Protein AF-A0A7V3F5Q7-F1 (afdb_monomer_lite)

Radius of gyration: 22.99 Å; chains: 1; bounding box: 64×30×76 Å

pLDDT: mean 80.62, std 17.32, range [43.03, 97.31]

Secondary structure (DSSP, 8-state):
--HHHHHHHHHHTTS--HHHHHHHTTS--EEEEEETTEEEEEEGGG--TTPEEEEETTPBP-SEEEEEEEEEEEEE-HHHH---SPEEE--S---TT--GGG-TTEE-TT-EEEEEEEEEEEEE-GGGSHHHHHHHHHHTS---PPPHHHHHHHTT--

Sequence (158 aa):
MILISATLGFWQEYGAPDAVVQLLSIVQVIATTVRDGNLQDILVEAIAPGDMVLLRAGDVIPGDGLMLEGRDLFVDETASTGETLPVEKSMGAVAVEAPLAKRTNALLLGTHVVSGMGKAVIVHVGRHTEFGQVSQRLRLRPPRRPNSTEACDASAMS

Foldseek 3Di:
DVVVVVVVVVVVVVDDDCVVVVVVCVPQQWWWWQDPNDTDIDGLVPDDAFIKTKAFAFHFDSAKWFFDWWDQWWKQCCVQPVDRDTQAADDDDDDPPDDPSRPSRIDFGGIGTRHTIGMIGHHGHALRTSNNVVVVVVVPDDPDDPDPVVVVVVVVPD

Structure (mmCIF, N/CA/C/O backbone):
data_AF-A0A7V3F5Q7-F1
#
_entry.id   AF-A0A7V3F5Q7-F1
#
loop_
_atom_site.group_PDB
_atom_site.id
_atom_site.type_symbol
_atom_site.label_atom_id
_atom_site.label_alt_id
_atom_site.label_comp_id
_atom_site.label_asym_id
_atom_site.label_entity_id
_atom_site.label_seq_id
_atom_site.pdbx_PDB_ins_code
_atom_site.Cartn_x
_atom_site.Cartn_y
_atom_site.Cartn_z
_atom_site.occupancy
_atom_site.B_iso_or_equiv
_atom_site.auth_seq_id
_atom_site.auth_comp_id
_atom_site.auth_asym_id
_atom_site.auth_atom_id
_atom_site.pdbx_PDB_model_num
ATOM 1 N N . MET A 1 1 ? 0.174 -11.344 58.578 1.00 57.72 1 MET A N 1
ATOM 2 C CA . MET A 1 1 ? 0.331 -9.974 58.035 1.00 57.72 1 MET A CA 1
ATOM 3 C C . MET A 1 1 ? 1.380 -9.884 56.910 1.00 57.72 1 MET A C 1
ATOM 5 O O . MET A 1 1 ? 1.994 -8.846 56.742 1.00 57.72 1 MET A O 1
ATOM 9 N N . ILE A 1 2 ? 1.572 -10.950 56.113 1.00 59.88 2 ILE A N 1
ATOM 10 C CA . ILE A 1 2 ? 2.487 -10.969 54.942 1.00 59.88 2 ILE A CA 1
ATOM 11 C C . ILE A 1 2 ? 1.749 -11.494 53.687 1.00 59.88 2 ILE A C 1
ATOM 13 O O . ILE A 1 2 ? 1.992 -11.042 52.576 1.00 59.88 2 ILE A O 1
ATOM 17 N N . LEU A 1 3 ? 0.751 -12.373 53.870 1.00 57.78 3 LEU A N 1
ATOM 18 C CA . LEU A 1 3 ? -0.146 -12.853 52.802 1.00 57.78 3 LEU A CA 1
ATOM 19 C C . LEU A 1 3 ? -1.020 -11.749 52.172 1.00 57.78 3 LEU A C 1
ATOM 21 O O . LEU A 1 3 ? -1.306 -11.795 50.979 1.00 57.78 3 LEU A O 1
ATOM 25 N N . ILE A 1 4 ? -1.420 -10.748 52.963 1.00 62.12 4 ILE A N 1
ATOM 26 C CA . ILE A 1 4 ? -2.251 -9.620 52.503 1.00 62.12 4 ILE A CA 1
ATOM 27 C C . ILE A 1 4 ? -1.429 -8.635 51.660 1.00 62.12 4 ILE A C 1
ATOM 29 O O . ILE A 1 4 ? -1.918 -8.111 50.668 1.00 62.12 4 ILE A O 1
ATOM 33 N N . SER A 1 5 ? -0.162 -8.413 52.009 1.00 62.59 5 SER A N 1
ATOM 34 C CA . SER A 1 5 ? 0.731 -7.515 51.271 1.00 62.59 5 SER A CA 1
ATOM 35 C C . SER A 1 5 ? 1.189 -8.115 49.936 1.00 62.59 5 SER A C 1
ATOM 37 O O . SER A 1 5 ? 1.286 -7.393 48.949 1.00 62.59 5 SER A O 1
ATOM 39 N N . ALA A 1 6 ? 1.402 -9.435 49.870 1.00 61.56 6 ALA A N 1
ATOM 40 C CA . ALA A 1 6 ? 1.789 -10.115 48.630 1.00 61.56 6 ALA A CA 1
ATOM 41 C C . ALA A 1 6 ? 0.654 -10.171 47.588 1.00 61.56 6 ALA A C 1
ATOM 43 O O . ALA A 1 6 ? 0.900 -10.057 46.391 1.00 61.56 6 ALA A O 1
ATOM 44 N N . THR A 1 7 ? -0.595 -10.315 48.039 1.00 61.66 7 THR A N 1
ATOM 45 C CA . THR A 1 7 ? -1.771 -10.353 47.153 1.00 61.66 7 THR A CA 1
ATOM 46 C C . THR A 1 7 ? -2.140 -8.971 46.613 1.00 61.66 7 THR A C 1
ATOM 48 O O . THR A 1 7 ? -2.555 -8.868 45.461 1.00 61.66 7 THR A O 1
ATOM 51 N N . LEU A 1 8 ? -1.916 -7.906 47.393 1.00 61.12 8 LEU A N 1
ATOM 52 C CA . LEU A 1 8 ? -2.113 -6.526 46.939 1.00 61.12 8 LEU A CA 1
ATOM 53 C C . LEU A 1 8 ? -1.074 -6.086 45.894 1.00 61.12 8 LEU A C 1
ATOM 55 O O . LEU A 1 8 ? -1.441 -5.422 44.929 1.00 61.12 8 LEU A O 1
ATOM 59 N N . GLY A 1 9 ? 0.198 -6.476 46.056 1.00 56.69 9 GLY A N 1
ATOM 60 C CA . GLY A 1 9 ? 1.264 -6.130 45.104 1.00 56.69 9 GLY A CA 1
ATOM 61 C C . GLY A 1 9 ? 1.035 -6.730 43.713 1.00 56.69 9 GLY A C 1
ATOM 62 O O . GLY A 1 9 ? 1.172 -6.041 42.708 1.00 56.69 9 GLY A O 1
ATOM 63 N N . PHE A 1 10 ? 0.563 -7.978 43.654 1.00 57.03 10 PHE A N 1
ATOM 64 C CA . PHE A 1 10 ? 0.290 -8.667 42.386 1.00 57.03 10 PHE A CA 1
ATOM 65 C C . PHE A 1 10 ? -0.916 -8.099 41.621 1.00 57.03 10 PHE A C 1
ATOM 67 O O . PHE A 1 10 ? -0.999 -8.234 40.402 1.00 57.03 10 PHE A O 1
ATOM 74 N N . TRP A 1 11 ? -1.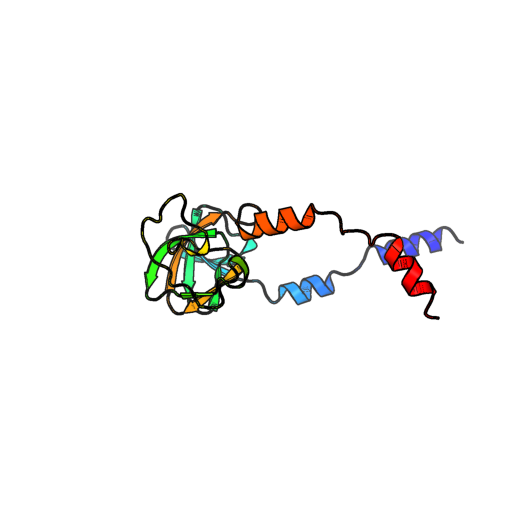851 -7.451 42.324 1.00 57.22 11 TRP A N 1
ATOM 75 C CA . TRP A 1 11 ? -2.998 -6.786 41.702 1.00 57.22 11 TRP A CA 1
ATOM 76 C C . TRP A 1 11 ? -2.673 -5.382 41.180 1.00 57.22 11 TRP A C 1
ATOM 78 O O . TRP A 1 11 ? -3.359 -4.916 40.273 1.00 57.22 11 TRP A O 1
ATOM 88 N N . GLN A 1 12 ? -1.627 -4.720 41.693 1.00 51.06 12 GLN A N 1
ATOM 89 C CA . GLN A 1 12 ? -1.134 -3.466 41.107 1.00 51.06 12 GLN A CA 1
ATOM 90 C C . GLN A 1 12 ? -0.394 -3.697 39.782 1.00 51.06 12 GLN A C 1
ATOM 92 O O . GLN A 1 12 ? -0.419 -2.838 38.906 1.00 51.06 12 GLN A O 1
ATOM 97 N N . GLU A 1 13 ? 0.223 -4.866 39.611 1.00 52.19 13 GLU A N 1
ATOM 98 C CA . GLU A 1 13 ? 1.109 -5.157 38.477 1.00 52.19 13 GLU A CA 1
ATOM 99 C C . GLU A 1 13 ? 0.381 -5.724 37.242 1.00 52.19 13 GLU A C 1
ATOM 101 O O . GLU A 1 13 ? 0.939 -5.756 36.150 1.00 52.19 13 GLU A O 1
ATOM 106 N N . TYR A 1 14 ? -0.900 -6.092 37.376 1.00 52.56 14 TYR A N 1
ATOM 107 C CA . TYR A 1 14 ? -1.761 -6.472 36.243 1.00 52.56 14 TYR A CA 1
ATOM 108 C C . TYR A 1 14 ? -2.493 -5.286 35.590 1.00 52.56 14 TYR A C 1
ATOM 110 O O . TYR A 1 14 ? -3.286 -5.481 34.668 1.00 52.56 14 TYR A O 1
ATOM 118 N N . GLY A 1 15 ? -2.245 -4.059 36.060 1.00 57.94 15 GLY A N 1
ATOM 119 C CA . GLY A 1 15 ? -3.014 -2.871 35.698 1.00 57.94 15 GLY A CA 1
ATOM 120 C C . GLY A 1 15 ? -2.191 -1.704 35.157 1.00 57.94 15 GLY A C 1
ATOM 121 O O . GLY A 1 15 ? -2.308 -0.616 35.704 1.00 57.94 15 GLY A O 1
ATOM 122 N N . ALA A 1 16 ? -1.390 -1.894 34.102 1.00 54.44 16 ALA A N 1
ATOM 123 C CA . ALA A 1 16 ? -1.017 -0.837 33.139 1.00 54.44 16 ALA A CA 1
ATOM 124 C C . ALA A 1 16 ? -0.181 -1.438 31.990 1.00 54.44 16 ALA A C 1
ATOM 126 O O . ALA A 1 16 ? 0.738 -2.203 32.276 1.00 54.44 16 ALA A O 1
ATOM 127 N N . PRO A 1 17 ? -0.428 -1.077 30.709 1.00 47.88 17 PRO A N 1
ATOM 128 C CA . PRO A 1 17 ? -0.385 0.330 30.308 1.00 47.88 17 PRO A CA 1
ATOM 129 C C . PRO A 1 17 ? -1.347 0.697 29.155 1.00 47.88 17 PRO A C 1
ATOM 131 O O . PRO A 1 17 ? -0.923 0.832 28.010 1.00 47.88 17 PRO A O 1
ATOM 134 N N . ASP A 1 18 ? -2.629 0.946 29.432 1.00 53.75 18 ASP A N 1
ATOM 135 C CA . ASP A 1 18 ? -3.587 1.304 28.361 1.00 53.75 18 ASP A CA 1
ATOM 136 C C . ASP A 1 18 ? -3.632 2.805 28.015 1.00 53.75 18 ASP A C 1
ATOM 138 O O . ASP A 1 18 ? -4.325 3.230 27.094 1.00 53.75 18 ASP A O 1
ATOM 142 N N . ALA A 1 19 ? -2.846 3.635 28.705 1.00 51.41 19 ALA A N 1
ATOM 143 C CA . ALA A 1 19 ? -2.725 5.054 28.363 1.00 51.41 19 ALA A CA 1
ATOM 144 C C . ALA A 1 19 ? -1.876 5.280 27.096 1.00 51.41 19 ALA A C 1
ATOM 146 O O . ALA A 1 19 ? -2.128 6.214 26.339 1.00 51.41 19 ALA A O 1
ATOM 147 N N . VAL A 1 20 ? -0.893 4.408 26.828 1.00 55.31 20 VAL A N 1
ATOM 148 C CA . VAL A 1 20 ? -0.047 4.498 25.623 1.00 55.31 20 VAL A CA 1
ATOM 149 C C . VAL A 1 20 ? -0.814 4.021 24.387 1.00 55.31 20 VAL A C 1
ATOM 151 O O . VAL A 1 20 ? -0.717 4.648 23.337 1.00 55.31 20 VAL A O 1
ATOM 154 N N . VAL A 1 21 ? -1.636 2.973 24.517 1.00 54.41 21 VAL A N 1
ATOM 155 C CA . VAL A 1 21 ? -2.512 2.484 23.436 1.00 54.41 21 VAL A CA 1
ATOM 156 C C . VAL A 1 21 ? -3.573 3.530 23.080 1.00 54.41 21 VAL A C 1
ATOM 158 O O . VAL A 1 21 ? -3.809 3.774 21.900 1.00 54.41 21 VAL A O 1
ATOM 161 N N . GLN A 1 22 ? -4.140 4.231 24.068 1.00 45.19 22 GLN A N 1
ATOM 162 C CA . GLN A 1 22 ? -5.103 5.307 23.814 1.00 45.19 22 GLN A CA 1
ATOM 163 C C . GLN A 1 22 ? -4.467 6.552 23.176 1.00 45.19 22 GLN A C 1
ATOM 165 O O . GLN A 1 22 ? -5.072 7.128 22.276 1.00 45.19 22 GLN A O 1
ATOM 170 N N . LEU A 1 23 ? -3.235 6.938 23.538 1.00 50.44 23 LEU A N 1
ATOM 171 C CA . LEU A 1 23 ? -2.533 8.013 22.818 1.00 50.44 23 LEU A CA 1
ATOM 172 C C . LEU A 1 23 ? -2.133 7.607 21.388 1.00 50.44 23 LEU A C 1
ATOM 174 O O . LEU A 1 23 ? -2.219 8.432 20.482 1.00 50.44 23 LEU A O 1
ATOM 178 N N . LEU A 1 24 ? -1.734 6.349 21.161 1.00 51.56 24 LEU A N 1
ATOM 179 C CA . LEU A 1 24 ? -1.430 5.833 19.818 1.00 51.56 24 LEU A CA 1
ATOM 180 C C . LEU A 1 24 ? -2.691 5.663 18.952 1.00 51.56 24 LEU A C 1
ATOM 182 O O . LEU A 1 24 ? -2.612 5.785 17.733 1.00 51.56 24 LEU A O 1
ATOM 186 N N . SER A 1 25 ? -3.861 5.458 19.565 1.00 43.03 25 SER A N 1
ATOM 187 C CA . SER A 1 25 ? -5.151 5.353 18.867 1.00 43.03 25 SER A CA 1
ATOM 188 C C . SER A 1 25 ? -5.668 6.673 18.272 1.00 43.03 25 SER A C 1
ATOM 190 O O . SER A 1 25 ? -6.670 6.674 17.565 1.00 43.03 25 SER A O 1
ATOM 192 N N . ILE A 1 26 ? -4.979 7.795 18.512 1.00 47.91 26 ILE A N 1
ATOM 193 C CA . ILE A 1 26 ? -5.342 9.116 17.971 1.00 47.91 26 ILE A CA 1
ATOM 194 C C . ILE A 1 26 ? -4.951 9.253 16.482 1.00 47.91 26 ILE A C 1
ATOM 196 O O . ILE A 1 26 ? -5.457 10.138 15.797 1.00 47.91 26 ILE A O 1
ATOM 200 N N . VAL A 1 27 ? -4.144 8.334 15.932 1.00 56.06 27 VAL A N 1
ATOM 201 C CA . VAL A 1 27 ? -3.892 8.221 14.481 1.00 56.06 27 VAL A CA 1
ATOM 202 C C . VAL A 1 27 ? -4.535 6.940 13.951 1.00 56.06 27 VAL A C 1
ATOM 204 O O . VAL A 1 27 ? -3.869 6.018 13.484 1.00 56.06 27 VAL A O 1
ATOM 207 N N . GLN A 1 28 ? -5.858 6.845 14.065 1.00 65.44 28 GLN A N 1
ATOM 208 C CA . GLN A 1 28 ? -6.606 5.822 13.339 1.00 65.44 28 GLN A CA 1
ATOM 209 C C . GLN A 1 28 ? -6.524 6.128 11.842 1.00 65.44 28 GLN A C 1
ATOM 211 O O . GLN A 1 28 ? -7.040 7.143 11.375 1.00 65.44 28 GLN A O 1
ATOM 216 N N . VAL A 1 29 ? -5.845 5.258 11.092 1.00 81.88 29 VAL A N 1
ATOM 217 C CA . VAL A 1 29 ? -5.799 5.361 9.632 1.00 81.88 29 VAL A CA 1
ATOM 218 C C . VAL A 1 29 ? -7.165 4.938 9.103 1.00 81.88 29 VAL A C 1
ATOM 220 O O . VAL A 1 29 ? -7.609 3.805 9.316 1.00 81.88 29 VAL A O 1
ATOM 223 N N . ILE A 1 30 ? -7.837 5.877 8.446 1.00 89.62 30 ILE A N 1
ATOM 224 C CA . ILE A 1 30 ? -9.107 5.653 7.762 1.00 89.62 30 ILE A CA 1
ATOM 225 C C . ILE A 1 30 ? -8.862 5.457 6.271 1.00 89.62 30 ILE A C 1
ATOM 227 O O . ILE A 1 30 ? -7.909 5.993 5.707 1.00 89.62 30 ILE A O 1
ATOM 231 N N . ALA A 1 31 ? -9.738 4.692 5.638 1.00 92.25 31 ALA A N 1
ATOM 232 C CA . ALA A 1 31 ? -9.769 4.504 4.202 1.00 92.25 31 ALA A CA 1
ATOM 233 C C . ALA A 1 31 ? -11.200 4.690 3.697 1.00 92.25 31 ALA A C 1
ATOM 235 O O . ALA A 1 31 ? -12.158 4.179 4.287 1.00 92.25 31 ALA A O 1
ATOM 236 N N . THR A 1 32 ? -11.337 5.405 2.584 1.00 94.50 32 THR A N 1
ATOM 237 C CA . THR A 1 32 ? -12.630 5.618 1.939 1.00 94.50 32 THR A CA 1
ATOM 238 C C . THR A 1 32 ? -12.964 4.413 1.065 1.00 94.50 32 THR A C 1
ATOM 240 O O . THR A 1 32 ? -12.247 4.086 0.118 1.00 94.50 32 THR A O 1
ATOM 243 N N . THR A 1 33 ? -14.077 3.753 1.364 1.00 95.69 33 THR A N 1
ATOM 244 C CA . THR A 1 33 ? -14.581 2.590 0.624 1.00 95.69 33 THR A CA 1
ATOM 245 C C . THR A 1 33 ? -15.905 2.882 -0.064 1.00 95.69 33 THR A C 1
ATOM 247 O O . THR A 1 33 ? -16.616 3.816 0.298 1.00 95.69 33 THR A O 1
ATOM 250 N N . VAL A 1 34 ? -16.248 2.077 -1.066 1.00 93.31 34 VAL A N 1
ATOM 251 C CA . VAL A 1 34 ? -17.562 2.068 -1.711 1.00 93.31 34 VAL A CA 1
ATOM 252 C C . VAL A 1 34 ? -18.275 0.780 -1.311 1.00 93.31 34 VAL A C 1
ATOM 254 O O . VAL A 1 34 ? -17.949 -0.292 -1.823 1.00 93.31 34 VAL A O 1
ATOM 257 N N . ARG A 1 35 ? -19.260 0.884 -0.415 1.00 90.81 35 ARG A N 1
ATOM 258 C CA . ARG A 1 35 ? -20.118 -0.228 0.025 1.00 90.81 35 ARG A CA 1
ATOM 259 C C . ARG A 1 35 ? -21.577 0.135 -0.228 1.00 90.81 35 ARG A C 1
ATOM 261 O O . ARG A 1 35 ? -21.995 1.259 0.043 1.00 90.81 35 ARG A O 1
ATOM 268 N N . ASP A 1 36 ? -22.332 -0.786 -0.823 1.00 87.44 36 ASP A N 1
ATOM 269 C CA . ASP A 1 36 ? -23.732 -0.569 -1.228 1.00 87.44 36 ASP A CA 1
ATOM 270 C C . ASP A 1 36 ? -23.943 0.690 -2.095 1.00 87.44 36 ASP A C 1
ATOM 272 O O . ASP A 1 36 ? -24.955 1.383 -2.000 1.00 87.44 36 ASP A O 1
ATOM 276 N N . GLY A 1 37 ? -22.948 1.024 -2.925 1.00 88.19 37 GLY A N 1
ATOM 277 C CA . GLY A 1 37 ? -22.960 2.208 -3.792 1.00 88.19 37 GLY A CA 1
ATOM 278 C C . GLY A 1 37 ? -22.689 3.541 -3.084 1.00 88.19 37 GLY A C 1
ATOM 279 O O . GLY A 1 37 ? -22.629 4.568 -3.756 1.00 88.19 37 GLY A O 1
ATOM 280 N N . ASN A 1 38 ? -22.476 3.539 -1.766 1.00 88.38 38 ASN A N 1
ATOM 281 C CA . ASN A 1 38 ? -22.202 4.736 -0.975 1.00 88.38 38 ASN A CA 1
ATOM 282 C C . ASN A 1 38 ? -20.738 4.793 -0.531 1.00 88.38 38 ASN A C 1
ATOM 284 O O . ASN A 1 38 ? -20.120 3.765 -0.250 1.00 88.38 38 ASN A O 1
ATOM 288 N N . LEU A 1 39 ? -20.200 6.011 -0.441 1.00 91.75 39 LEU A N 1
ATOM 289 C CA . LEU A 1 39 ? -18.878 6.247 0.132 1.00 91.75 39 LEU A CA 1
ATOM 290 C C . LEU A 1 39 ? -18.948 6.137 1.656 1.00 91.75 39 LEU A C 1
ATOM 292 O O . LEU A 1 39 ? -19.806 6.758 2.283 1.00 91.75 3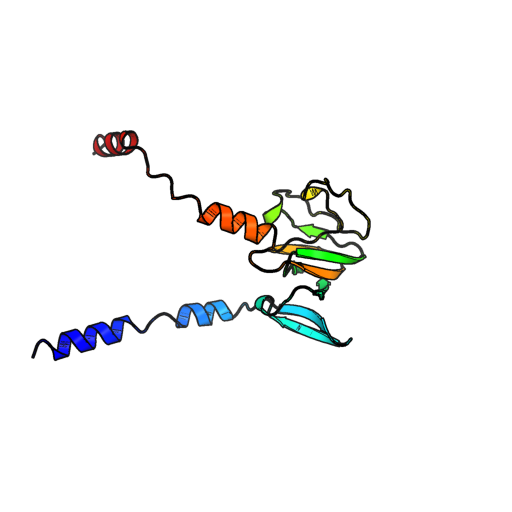9 LEU A O 1
ATOM 296 N N . GLN A 1 40 ? -18.051 5.345 2.233 1.00 91.94 40 GLN A N 1
ATOM 297 C CA . GLN A 1 40 ? -17.944 5.136 3.672 1.00 91.94 40 GLN A CA 1
ATOM 298 C C . GLN A 1 40 ? -16.480 5.173 4.093 1.00 91.94 40 GLN A C 1
ATOM 300 O O . GLN A 1 40 ? -15.668 4.394 3.589 1.00 91.94 40 GLN A O 1
ATOM 305 N N . ASP A 1 41 ? -16.167 6.040 5.050 1.00 91.19 41 ASP A N 1
ATOM 306 C CA . ASP A 1 41 ? -14.866 6.040 5.706 1.00 91.19 41 ASP A CA 1
ATOM 307 C C . ASP A 1 41 ? -14.880 4.985 6.807 1.00 91.19 41 ASP A C 1
ATOM 309 O O . ASP A 1 41 ? -15.690 5.031 7.737 1.00 91.19 41 ASP A O 1
ATOM 313 N N . ILE A 1 42 ? -13.994 4.007 6.676 1.00 90.12 42 ILE A N 1
ATOM 314 C CA . ILE A 1 42 ? -13.841 2.926 7.642 1.00 90.12 42 ILE A CA 1
ATOM 315 C C . ILE A 1 42 ? -12.392 2.838 8.097 1.00 90.12 42 ILE A C 1
ATOM 317 O O . ILE A 1 42 ? -11.473 3.289 7.414 1.00 90.12 42 ILE A O 1
ATOM 321 N N . LEU A 1 43 ? -12.182 2.233 9.261 1.00 91.00 43 LEU A N 1
ATOM 322 C CA . LEU A 1 43 ? -10.839 1.917 9.726 1.00 91.00 43 LEU A CA 1
ATOM 323 C C . LEU A 1 43 ? -10.168 0.955 8.751 1.00 91.00 43 LEU A C 1
ATOM 325 O O . LEU A 1 43 ? -10.797 -0.002 8.299 1.00 91.00 43 LEU A O 1
ATOM 329 N N . VAL A 1 44 ? -8.877 1.164 8.490 1.00 89.69 44 VAL A N 1
ATOM 330 C CA . VAL A 1 44 ? -8.075 0.247 7.663 1.00 89.69 44 VAL A CA 1
ATOM 331 C C . VAL A 1 44 ? -8.149 -1.192 8.188 1.00 89.69 44 VAL A C 1
ATOM 333 O O . VAL A 1 44 ? -8.189 -2.140 7.412 1.00 89.69 44 VAL A O 1
ATOM 336 N N . GLU A 1 45 ? -8.263 -1.366 9.503 1.00 87.50 45 GLU A N 1
ATOM 337 C CA . GLU A 1 45 ? -8.423 -2.668 10.163 1.00 87.50 45 GLU A CA 1
ATOM 338 C C . GLU A 1 45 ? -9.747 -3.377 9.831 1.00 87.50 45 GLU A C 1
ATOM 340 O O . GLU A 1 45 ? -9.833 -4.600 9.925 1.00 87.50 45 GLU A O 1
ATOM 345 N N . ALA A 1 46 ? -10.778 -2.624 9.438 1.00 90.81 46 ALA A N 1
ATOM 346 C CA . ALA A 1 46 ? -12.094 -3.140 9.068 1.00 90.81 46 ALA A CA 1
ATOM 347 C C . ALA A 1 46 ? -12.221 -3.446 7.562 1.00 90.81 46 ALA A C 1
ATOM 349 O O . ALA A 1 46 ? -13.311 -3.809 7.101 1.00 90.81 46 ALA A O 1
ATOM 350 N N . ILE A 1 47 ? -11.137 -3.283 6.796 1.00 93.44 47 ILE A N 1
ATOM 351 C CA . ILE A 1 47 ? -11.097 -3.617 5.372 1.00 93.44 47 ILE A CA 1
ATOM 352 C C . ILE A 1 47 ? -11.005 -5.129 5.191 1.00 93.44 47 ILE A C 1
ATOM 354 O O . ILE A 1 47 ? -10.203 -5.820 5.822 1.00 93.44 47 ILE A O 1
ATOM 358 N N . ALA A 1 48 ? -11.824 -5.635 4.278 1.00 94.38 48 ALA A N 1
ATOM 359 C CA . ALA A 1 48 ? -11.895 -7.031 3.900 1.00 94.38 48 ALA A CA 1
ATOM 360 C C . ALA A 1 48 ? -11.604 -7.214 2.399 1.00 94.38 48 ALA A C 1
ATOM 362 O O . ALA A 1 48 ? -11.780 -6.291 1.598 1.00 94.38 48 ALA A O 1
ATOM 363 N N . PRO A 1 49 ? -11.178 -8.419 1.979 1.00 95.94 49 PRO A N 1
ATOM 364 C CA . PRO A 1 49 ? -11.107 -8.761 0.564 1.00 95.94 49 PRO A CA 1
ATOM 365 C C . PRO A 1 49 ? -12.453 -8.530 -0.133 1.00 95.94 49 PRO A C 1
ATOM 367 O O . PRO A 1 49 ? -13.500 -8.921 0.381 1.00 95.94 49 PRO A O 1
ATOM 370 N N . GLY A 1 50 ? -12.416 -7.919 -1.313 1.00 93.56 50 GLY A N 1
ATOM 371 C CA . GLY A 1 50 ? -13.592 -7.519 -2.082 1.00 93.56 50 GLY A CA 1
ATOM 372 C C . GLY A 1 50 ? -14.034 -6.074 -1.848 1.00 93.56 50 GLY A C 1
ATOM 373 O O . GLY A 1 50 ? -14.819 -5.563 -2.646 1.00 93.56 50 GLY A O 1
ATOM 374 N N . ASP A 1 51 ? -13.514 -5.391 -0.824 1.00 94.56 51 ASP A N 1
ATOM 375 C CA . ASP A 1 51 ? -13.800 -3.971 -0.633 1.00 94.56 51 ASP A CA 1
ATOM 376 C C . ASP A 1 51 ? -13.225 -3.137 -1.776 1.00 94.56 51 ASP A C 1
ATOM 378 O O . ASP A 1 51 ? -12.083 -3.314 -2.209 1.00 94.56 51 ASP A O 1
ATOM 382 N N . MET A 1 52 ? -14.025 -2.186 -2.243 1.00 96.31 52 MET A N 1
ATOM 383 C CA . MET A 1 52 ? -13.608 -1.208 -3.232 1.00 96.31 52 MET A CA 1
ATOM 384 C C . MET A 1 52 ? -13.156 0.056 -2.514 1.00 96.31 52 MET A C 1
ATOM 386 O O . MET A 1 52 ? -13.955 0.691 -1.832 1.00 96.31 52 MET A O 1
ATOM 390 N N . VAL A 1 53 ? -11.893 0.427 -2.674 1.00 96.31 53 VAL A N 1
ATOM 391 C CA . VAL A 1 53 ? -11.292 1.609 -2.050 1.00 96.31 53 VAL A CA 1
ATOM 392 C C . VAL A 1 53 ? -11.157 2.736 -3.063 1.00 96.31 53 VAL A C 1
ATOM 394 O O . VAL A 1 53 ? -10.856 2.504 -4.238 1.00 96.31 53 VAL A O 1
ATOM 397 N N . LEU A 1 54 ? -11.378 3.962 -2.600 1.00 96.12 54 LEU A N 1
ATOM 398 C CA . LEU A 1 54 ? -11.048 5.180 -3.322 1.00 96.12 54 LEU A CA 1
ATOM 399 C C . LEU A 1 54 ? -9.736 5.727 -2.761 1.00 96.12 54 LEU A C 1
ATOM 401 O O . LEU A 1 54 ? -9.570 5.806 -1.549 1.00 96.12 54 LEU A O 1
ATOM 405 N N . LEU A 1 55 ? -8.821 6.083 -3.653 1.00 95.88 55 LEU A N 1
ATOM 406 C CA . LEU A 1 55 ? -7.459 6.481 -3.328 1.00 95.88 55 LEU A CA 1
ATOM 407 C C . LEU A 1 55 ? -7.174 7.867 -3.890 1.00 95.88 55 LEU A C 1
ATOM 409 O O . LEU A 1 55 ? -7.532 8.174 -5.033 1.00 95.88 55 LEU A O 1
ATOM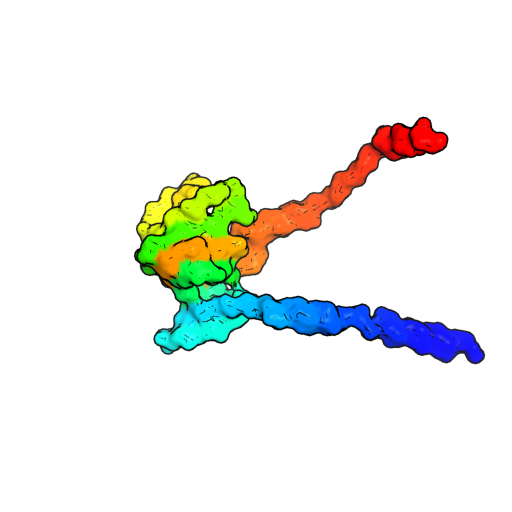 413 N N . ARG A 1 56 ? -6.516 8.695 -3.090 1.00 95.44 56 ARG A N 1
ATOM 414 C CA . ARG A 1 56 ? -6.137 10.077 -3.386 1.00 95.44 56 ARG A CA 1
ATOM 415 C C . ARG A 1 56 ? -4.732 10.334 -2.855 1.00 95.44 56 ARG A C 1
ATOM 417 O O . ARG A 1 56 ? -4.241 9.614 -1.994 1.00 95.44 56 ARG A O 1
ATOM 424 N N . ALA A 1 57 ? -4.088 11.374 -3.372 1.00 94.69 57 ALA A N 1
ATOM 425 C CA . ALA A 1 57 ? -2.791 11.820 -2.872 1.00 94.69 57 ALA A CA 1
ATOM 426 C C . ALA A 1 57 ? -2.791 11.974 -1.338 1.00 94.69 57 ALA A C 1
ATOM 428 O O . ALA A 1 57 ? -3.646 12.668 -0.787 1.00 94.69 57 ALA A O 1
ATOM 429 N N . GLY A 1 58 ? -1.818 11.343 -0.678 1.00 91.25 58 GLY A N 1
ATOM 430 C CA . GLY A 1 58 ? -1.689 11.287 0.779 1.00 91.25 58 GLY A CA 1
ATOM 431 C C . GLY A 1 58 ? -2.281 10.033 1.428 1.00 91.25 58 GLY A C 1
ATOM 432 O O . GLY A 1 58 ? -1.941 9.746 2.575 1.00 91.25 58 GLY A O 1
ATOM 433 N N . ASP A 1 59 ? -3.107 9.264 0.715 1.00 93.06 59 ASP A N 1
ATOM 434 C CA . ASP A 1 59 ? -3.716 8.059 1.272 1.00 93.06 59 ASP A CA 1
ATOM 435 C C . ASP A 1 59 ? -2.694 6.926 1.403 1.00 93.06 59 ASP A C 1
ATOM 437 O O . ASP A 1 59 ? -1.826 6.717 0.548 1.00 93.06 59 ASP A O 1
ATOM 441 N N . VAL A 1 60 ? -2.842 6.145 2.470 1.00 93.00 60 VAL A N 1
ATOM 442 C CA . VAL A 1 60 ? -2.117 4.887 2.661 1.00 93.00 60 VAL A CA 1
ATOM 443 C C . VAL A 1 60 ? -2.910 3.758 2.018 1.00 93.00 60 VAL A C 1
ATOM 445 O O . VAL A 1 60 ? -4.126 3.667 2.180 1.00 93.00 60 VAL A O 1
ATOM 448 N N . ILE A 1 61 ? -2.218 2.860 1.322 1.00 95.25 61 ILE A N 1
ATOM 449 C CA . ILE A 1 61 ? -2.830 1.674 0.732 1.00 95.25 61 ILE A CA 1
ATOM 450 C C . ILE A 1 61 ? -3.143 0.650 1.844 1.00 95.25 61 ILE A C 1
ATOM 452 O O . ILE A 1 61 ? -2.214 0.141 2.484 1.00 95.25 61 ILE A O 1
ATOM 456 N N . PRO A 1 62 ? -4.427 0.306 2.076 1.00 94.06 62 PRO A N 1
ATOM 457 C CA . PRO A 1 62 ? -4.855 -0.473 3.244 1.00 94.06 62 PRO A CA 1
ATOM 458 C C . PRO A 1 62 ? -4.688 -1.993 3.110 1.00 94.06 62 PRO A C 1
ATOM 460 O O . PRO A 1 62 ? -4.896 -2.734 4.069 1.00 94.06 62 PRO A O 1
ATOM 463 N N . GLY A 1 63 ? -4.349 -2.476 1.920 1.00 94.88 63 GLY A N 1
ATOM 464 C CA . GLY A 1 63 ? -4.221 -3.891 1.594 1.00 94.88 63 GLY A CA 1
ATOM 465 C C . GLY A 1 63 ? -3.705 -4.062 0.174 1.00 94.88 63 GLY A C 1
ATOM 466 O O . GLY A 1 63 ? -3.649 -3.097 -0.588 1.00 94.88 63 GLY A O 1
ATOM 467 N N . ASP A 1 64 ? -3.354 -5.288 -0.201 1.00 95.75 64 ASP A N 1
ATOM 468 C CA . ASP A 1 64 ? -2.961 -5.542 -1.582 1.00 95.75 64 ASP A CA 1
ATOM 469 C C . ASP A 1 64 ? -4.206 -5.528 -2.460 1.00 95.75 64 ASP A C 1
ATOM 471 O O . ASP A 1 64 ? -5.177 -6.244 -2.189 1.00 95.75 64 ASP A O 1
ATOM 475 N N . GLY A 1 65 ? -4.177 -4.722 -3.513 1.00 95.62 65 GLY A N 1
ATOM 476 C CA . GLY A 1 65 ? -5.340 -4.466 -4.350 1.00 95.62 65 GLY A CA 1
ATOM 477 C C . GLY A 1 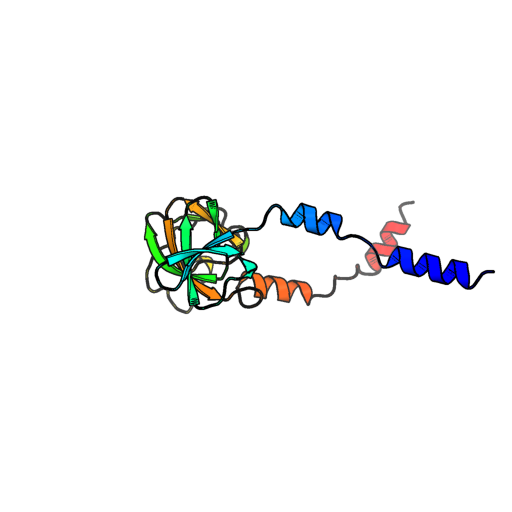65 ? -5.030 -4.473 -5.836 1.00 95.62 65 GLY A C 1
ATOM 478 O O . GLY A 1 65 ? -3.876 -4.411 -6.254 1.00 95.62 65 GLY A O 1
ATOM 479 N N . LEU A 1 66 ? -6.086 -4.539 -6.637 1.00 95.94 66 LEU A N 1
ATOM 480 C CA . LEU A 1 66 ? -6.028 -4.438 -8.088 1.00 95.94 66 LEU A CA 1
ATOM 481 C C . LEU A 1 66 ? -6.688 -3.134 -8.536 1.00 95.94 66 LEU A C 1
ATOM 483 O O . LEU A 1 66 ? -7.806 -2.817 -8.124 1.00 95.94 66 LEU A O 1
ATOM 487 N N . MET A 1 67 ? -5.994 -2.390 -9.392 1.00 95.81 67 MET A N 1
ATOM 488 C CA . MET A 1 67 ? -6.468 -1.131 -9.949 1.00 95.81 67 MET A CA 1
ATOM 489 C C . MET A 1 67 ? -7.692 -1.362 -10.843 1.00 95.81 67 MET A C 1
ATOM 491 O O . MET A 1 67 ? -7.647 -2.165 -11.775 1.00 95.81 67 MET A O 1
ATOM 495 N N . LEU A 1 68 ? -8.772 -0.633 -10.571 1.00 94.75 68 LEU A N 1
ATOM 496 C CA . LEU A 1 68 ? -9.993 -0.630 -11.379 1.00 94.75 68 LEU A CA 1
ATOM 497 C C . LEU A 1 68 ? -10.094 0.617 -12.248 1.00 94.75 68 LEU A C 1
ATOM 499 O O . LEU A 1 68 ? -10.534 0.515 -13.383 1.00 94.75 68 LEU A O 1
ATOM 503 N N . GLU A 1 69 ? -9.705 1.777 -11.718 1.00 93.88 69 GLU A N 1
ATOM 504 C CA . GLU A 1 69 ? -9.716 3.068 -12.415 1.00 93.88 69 GLU A CA 1
ATOM 505 C C . GLU A 1 69 ? -8.597 3.947 -11.853 1.00 93.88 69 GLU A C 1
ATOM 507 O O . GLU A 1 69 ? -8.351 3.925 -10.652 1.00 93.88 69 GLU A O 1
ATOM 512 N N . GLY A 1 70 ? -7.933 4.757 -12.671 1.00 93.25 70 GLY A N 1
ATOM 513 C CA . GLY A 1 70 ? -6.859 5.621 -12.184 1.00 93.25 70 GLY A CA 1
ATOM 514 C C . GLY A 1 70 ? -6.597 6.791 -13.114 1.00 93.25 70 GLY A C 1
ATOM 515 O O . GLY A 1 70 ? -6.770 6.679 -14.328 1.00 93.25 70 GLY A O 1
ATOM 516 N N . ARG A 1 71 ? -6.185 7.916 -12.532 1.00 94.19 71 ARG A N 1
ATOM 517 C CA . ARG A 1 71 ? -5.728 9.097 -13.258 1.00 94.19 71 ARG A CA 1
ATOM 518 C C . ARG A 1 71 ? -4.474 9.637 -12.596 1.00 94.19 71 ARG A C 1
ATOM 520 O O . ARG A 1 71 ? -4.543 10.107 -11.458 1.00 94.19 71 ARG A O 1
ATOM 527 N N . ASP A 1 72 ? -3.369 9.560 -13.334 1.00 94.25 72 ASP A N 1
ATOM 528 C CA . ASP A 1 72 ? -2.050 10.039 -12.918 1.00 94.25 72 ASP A CA 1
ATOM 529 C C . ASP A 1 72 ? -1.683 9.539 -11.507 1.00 94.25 72 ASP A C 1
ATOM 531 O O . ASP A 1 72 ? -1.214 10.313 -10.676 1.00 94.25 72 ASP A O 1
ATOM 535 N N . LEU A 1 73 ? -1.994 8.269 -11.203 1.00 96.00 73 LEU A N 1
ATOM 536 C CA . LEU A 1 73 ? -1.816 7.693 -9.871 1.00 96.00 73 LEU A CA 1
ATOM 537 C C . LEU A 1 73 ? -0.365 7.239 -9.695 1.00 96.00 73 LEU A C 1
ATOM 539 O O . LEU A 1 73 ? 0.057 6.262 -10.311 1.00 96.00 73 LEU A O 1
ATOM 543 N N . PHE A 1 74 ? 0.374 7.914 -8.820 1.00 96.00 74 PHE A N 1
ATOM 544 C CA . PHE A 1 74 ? 1.742 7.542 -8.457 1.00 96.00 74 PHE A CA 1
ATOM 545 C C . PHE A 1 74 ? 1.786 7.068 -7.013 1.00 96.00 74 PHE A C 1
ATOM 547 O O . PHE A 1 74 ? 1.240 7.721 -6.122 1.00 96.00 74 PHE A O 1
ATOM 554 N N . VAL A 1 75 ? 2.455 5.944 -6.777 1.00 95.69 75 VAL A N 1
ATOM 555 C CA . VAL A 1 75 ? 2.562 5.314 -5.458 1.00 95.69 75 VAL A CA 1
ATOM 556 C C . VAL A 1 75 ? 4.032 5.160 -5.085 1.00 95.69 75 VAL A C 1
ATOM 558 O O . VAL A 1 75 ? 4.842 4.727 -5.905 1.00 95.69 75 VAL A O 1
ATOM 561 N N . ASP A 1 76 ? 4.375 5.513 -3.850 1.00 94.69 76 ASP A N 1
ATOM 562 C CA . ASP A 1 76 ? 5.692 5.244 -3.281 1.00 94.69 76 ASP A CA 1
ATOM 563 C C . ASP A 1 76 ? 5.718 3.823 -2.712 1.00 94.69 76 ASP A C 1
ATOM 565 O O . ASP A 1 76 ? 5.104 3.519 -1.683 1.00 94.69 76 ASP A O 1
ATOM 569 N N . GLU A 1 77 ? 6.445 2.951 -3.408 1.00 92.56 77 GLU A N 1
ATOM 570 C CA . GLU A 1 77 ? 6.596 1.543 -3.056 1.00 92.56 77 GLU A CA 1
ATOM 571 C C . GLU A 1 77 ? 7.913 1.228 -2.344 1.00 92.56 77 GLU A C 1
ATOM 573 O O . GLU A 1 77 ? 8.207 0.051 -2.120 1.00 92.56 77 GLU A O 1
ATOM 578 N N . THR A 1 78 ? 8.677 2.243 -1.917 1.00 88.62 78 THR A N 1
ATOM 579 C CA . THR A 1 78 ? 9.993 2.075 -1.274 1.00 88.62 78 THR A CA 1
ATOM 580 C C . THR A 1 78 ? 9.932 1.071 -0.120 1.00 88.62 78 THR A C 1
ATOM 582 O O . THR A 1 78 ? 10.825 0.240 0.033 1.00 88.62 78 THR A O 1
ATOM 585 N N . ALA A 1 79 ? 8.848 1.089 0.663 1.00 80.81 79 ALA A N 1
ATOM 586 C CA . ALA A 1 79 ? 8.657 0.193 1.804 1.00 80.81 79 ALA A CA 1
ATOM 587 C C . ALA A 1 79 ? 8.502 -1.297 1.431 1.00 80.81 79 ALA A C 1
ATOM 589 O O . ALA A 1 79 ? 8.809 -2.159 2.254 1.00 80.81 79 ALA A O 1
ATOM 590 N N . SER A 1 80 ? 8.030 -1.611 0.220 1.00 80.56 80 SER A N 1
ATOM 591 C CA . SER A 1 80 ? 7.728 -2.986 -0.214 1.00 80.56 80 SER A CA 1
ATOM 592 C C . SER A 1 80 ? 8.688 -3.512 -1.280 1.00 80.56 80 SER A C 1
ATOM 594 O O . SER A 1 80 ? 9.065 -4.683 -1.242 1.00 80.56 80 SER A O 1
ATOM 596 N N . THR A 1 81 ? 9.090 -2.672 -2.233 1.00 83.38 81 THR A N 1
ATOM 597 C CA . THR A 1 81 ? 9.956 -3.059 -3.358 1.00 83.38 81 THR A CA 1
ATOM 598 C C . THR A 1 81 ? 11.390 -2.558 -3.200 1.00 83.38 81 THR A C 1
ATOM 600 O O . THR A 1 81 ? 12.296 -3.147 -3.785 1.00 83.38 81 THR A O 1
ATOM 603 N N . GLY A 1 82 ? 11.613 -1.511 -2.396 1.00 82.94 82 GLY A N 1
ATOM 604 C CA . GLY A 1 82 ? 12.907 -0.831 -2.272 1.00 82.94 82 GLY A CA 1
ATOM 605 C C . GLY A 1 82 ? 13.204 0.166 -3.397 1.00 82.94 82 GLY A C 1
ATOM 606 O O . GLY A 1 82 ? 14.284 0.752 -3.416 1.00 82.94 82 GLY A O 1
ATOM 607 N N . GLU A 1 83 ? 12.265 0.376 -4.320 1.00 81.12 83 GLU A N 1
ATOM 608 C CA . GLU A 1 83 ? 12.382 1.363 -5.395 1.00 81.12 83 GLU A CA 1
ATOM 609 C C . GLU A 1 83 ? 12.109 2.766 -4.845 1.00 81.12 83 GLU A C 1
ATOM 611 O O . GLU A 1 83 ? 11.030 3.024 -4.325 1.00 81.12 83 GLU A O 1
ATOM 616 N N . THR A 1 84 ? 13.077 3.677 -4.958 1.00 85.19 84 THR A N 1
ATOM 617 C CA . THR A 1 84 ? 12.976 5.042 -4.395 1.00 85.19 84 THR A CA 1
ATOM 618 C C . THR A 1 84 ? 12.107 5.983 -5.237 1.00 85.19 84 THR A C 1
ATOM 620 O O . THR A 1 84 ? 11.693 7.042 -4.772 1.00 85.19 84 THR A O 1
ATOM 623 N N . LEU A 1 85 ? 11.876 5.648 -6.507 1.00 90.50 85 LEU A N 1
ATOM 624 C CA . LEU A 1 85 ? 11.092 6.478 -7.416 1.00 90.50 85 LEU A CA 1
ATOM 625 C C . LEU A 1 85 ? 9.615 6.067 -7.366 1.00 90.50 85 LEU A C 1
ATOM 627 O O . LEU A 1 85 ? 9.329 4.872 -7.460 1.00 90.50 85 LEU A O 1
ATOM 631 N N . PRO A 1 86 ? 8.677 7.031 -7.283 1.00 91.69 86 PRO A N 1
ATOM 632 C CA . PRO A 1 86 ? 7.253 6.735 -7.355 1.00 91.69 86 PRO A CA 1
ATOM 633 C C . PRO A 1 86 ? 6.901 5.969 -8.632 1.00 91.69 86 PRO A C 1
ATOM 635 O O . PRO A 1 86 ? 7.315 6.343 -9.732 1.00 91.69 86 PRO A O 1
ATOM 638 N N . VAL A 1 87 ? 6.111 4.911 -8.478 1.00 92.94 87 VAL A N 1
ATOM 639 C CA . VAL A 1 87 ? 5.693 4.035 -9.574 1.00 92.94 87 VAL A CA 1
ATOM 640 C C . VAL A 1 87 ? 4.312 4.458 -10.052 1.00 92.94 87 VAL A C 1
ATOM 642 O O . VAL A 1 87 ? 3.377 4.574 -9.257 1.00 92.94 87 VAL A O 1
ATOM 645 N N . GLU A 1 88 ? 4.176 4.667 -11.360 1.00 94.38 88 GLU A N 1
ATOM 646 C CA . GLU A 1 88 ? 2.882 4.928 -11.986 1.00 94.38 88 GLU A CA 1
ATOM 647 C C . GLU A 1 88 ? 2.016 3.662 -11.974 1.00 94.38 88 GLU A C 1
ATOM 649 O O . GLU A 1 88 ? 2.448 2.574 -12.376 1.00 94.38 88 GLU A O 1
ATOM 654 N N . LYS A 1 89 ? 0.773 3.812 -11.517 1.00 94.25 89 LYS A N 1
ATOM 655 C CA . LYS A 1 89 ? -0.214 2.740 -11.441 1.00 94.25 89 LYS A CA 1
ATOM 656 C C . LYS A 1 89 ? -1.263 2.899 -12.525 1.00 94.25 89 LYS A C 1
ATOM 658 O O . LYS A 1 89 ? -1.844 3.966 -12.714 1.00 94.25 89 LYS A O 1
ATOM 663 N N . SER A 1 90 ? -1.518 1.807 -13.235 1.00 92.69 90 SER A N 1
ATOM 664 C CA . SER A 1 90 ? -2.388 1.796 -14.404 1.00 92.69 90 SER A CA 1
ATOM 665 C C . SER A 1 90 ? -3.194 0.511 -14.501 1.00 92.69 90 SER A C 1
ATOM 667 O O . SER A 1 90 ? -2.785 -0.560 -14.055 1.00 92.69 90 SER A O 1
ATOM 669 N N . MET A 1 91 ? -4.377 0.624 -15.101 1.00 91.75 91 MET A N 1
ATOM 670 C CA . MET A 1 91 ? -5.176 -0.540 -15.460 1.00 91.75 91 MET A CA 1
ATOM 671 C C . MET A 1 91 ? -4.467 -1.333 -16.558 1.00 91.75 91 MET A C 1
ATOM 673 O O . MET A 1 91 ? -3.871 -0.759 -17.468 1.00 91.75 91 MET A O 1
ATOM 677 N N . GLY A 1 92 ? -4.598 -2.654 -16.520 1.00 87.12 92 GLY A N 1
ATOM 678 C CA . GLY A 1 92 ? -4.101 -3.506 -17.590 1.00 87.12 92 GLY A CA 1
ATOM 679 C C . GLY A 1 92 ? -3.745 -4.902 -17.117 1.00 87.12 92 GLY A C 1
ATOM 680 O O . GLY A 1 92 ? -3.674 -5.188 -15.920 1.00 87.12 92 GLY A O 1
ATOM 681 N N . ALA A 1 93 ? -3.521 -5.781 -18.089 1.00 85.50 93 ALA A N 1
ATOM 682 C CA . ALA A 1 93 ? -2.957 -7.090 -17.825 1.00 85.50 93 ALA A CA 1
ATOM 683 C C . ALA A 1 93 ? -1.443 -6.956 -17.660 1.00 85.50 93 ALA A C 1
ATOM 685 O O . ALA A 1 93 ? -0.757 -6.377 -18.502 1.00 85.50 93 ALA A O 1
ATOM 686 N N . VAL A 1 94 ? -0.929 -7.538 -16.587 1.00 90.06 94 VAL A N 1
ATOM 687 C CA . VAL A 1 94 ? 0.502 -7.729 -16.374 1.00 90.06 94 VAL A CA 1
ATOM 688 C C . VAL A 1 94 ? 0.782 -9.226 -16.493 1.00 90.06 94 VAL A C 1
ATOM 690 O O . VAL A 1 94 ? -0.080 -10.049 -16.180 1.00 90.06 94 VAL A O 1
ATOM 693 N N . ALA A 1 95 ? 1.966 -9.594 -16.985 1.00 87.25 95 ALA A N 1
ATOM 694 C CA . ALA A 1 95 ? 2.365 -10.995 -17.068 1.00 87.25 95 ALA A CA 1
ATOM 695 C C . ALA A 1 95 ? 2.294 -11.666 -15.685 1.00 87.25 95 ALA A C 1
ATOM 697 O O . ALA A 1 95 ? 2.704 -11.075 -14.688 1.00 87.25 95 ALA A O 1
ATOM 698 N N . VAL A 1 96 ? 1.818 -12.912 -15.633 1.00 83.31 96 VAL A N 1
ATOM 699 C CA . VAL A 1 96 ? 1.666 -13.674 -14.376 1.00 83.31 96 VAL A CA 1
ATOM 700 C C . VAL A 1 96 ? 2.994 -13.765 -13.612 1.00 83.31 96 VAL A C 1
ATOM 702 O O . VAL A 1 96 ? 3.040 -13.549 -12.404 1.00 83.31 96 VAL A O 1
ATOM 705 N N . GLU A 1 97 ? 4.087 -13.971 -14.346 1.00 87.44 97 GLU A N 1
ATOM 706 C CA . GLU A 1 97 ? 5.448 -14.078 -13.807 1.00 87.44 97 GLU A CA 1
ATOM 707 C C . GLU A 1 97 ? 6.157 -12.723 -13.652 1.00 87.44 97 GLU A C 1
ATOM 709 O O . GLU A 1 97 ? 7.373 -12.663 -13.455 1.00 87.44 97 GLU A O 1
ATOM 714 N N . ALA A 1 98 ? 5.436 -11.604 -13.782 1.00 87.62 98 ALA A N 1
ATOM 715 C CA . ALA A 1 98 ? 6.043 -10.295 -13.605 1.00 87.62 98 ALA A CA 1
ATOM 716 C C . ALA A 1 98 ? 6.532 -10.125 -12.155 1.00 87.62 98 ALA A C 1
ATOM 718 O O . ALA A 1 98 ? 5.754 -10.353 -11.215 1.00 87.62 98 ALA A O 1
ATOM 719 N N . PRO A 1 99 ? 7.785 -9.665 -11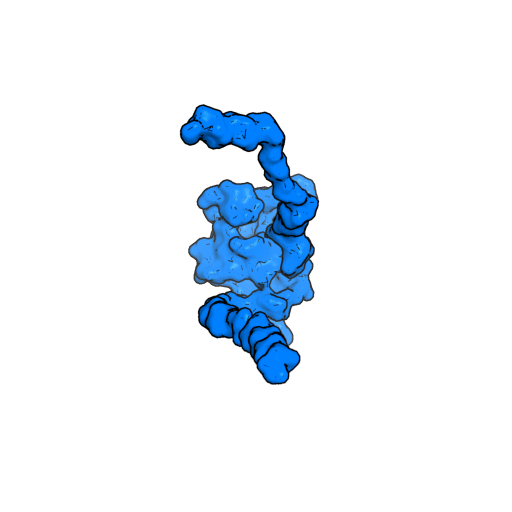.964 1.00 87.62 99 PRO A N 1
ATOM 720 C CA . PRO A 1 99 ? 8.285 -9.249 -10.661 1.00 87.62 99 PRO A CA 1
ATOM 721 C C . PRO A 1 99 ? 7.370 -8.203 -10.027 1.00 87.62 99 PRO A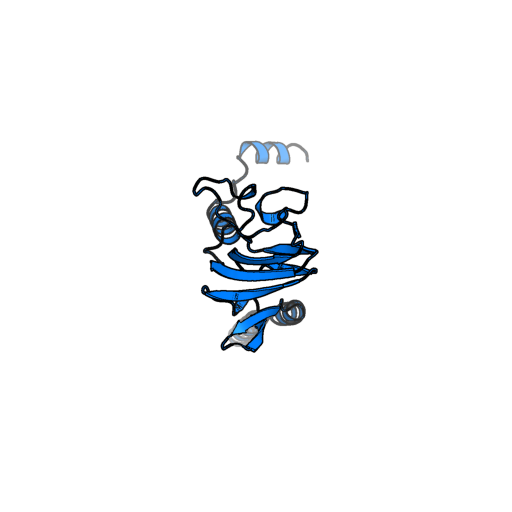 C 1
ATOM 723 O O . PRO A 1 99 ? 6.760 -7.412 -10.744 1.00 87.62 99 PRO A O 1
ATOM 726 N N . LEU A 1 100 ? 7.342 -8.149 -8.693 1.00 84.50 100 LEU A N 1
ATOM 727 C CA . LEU A 1 100 ? 6.478 -7.244 -7.930 1.00 84.50 100 LEU A CA 1
ATOM 728 C C . LEU A 1 100 ? 6.579 -5.783 -8.404 1.00 84.50 100 LEU A C 1
ATOM 730 O O . LEU A 1 100 ? 5.563 -5.170 -8.708 1.00 84.50 100 LEU A O 1
ATOM 734 N N . ALA A 1 101 ? 7.803 -5.287 -8.603 1.00 85.19 101 ALA A N 1
ATOM 735 C CA . ALA A 1 101 ? 8.075 -3.931 -9.089 1.00 85.19 101 ALA A CA 1
ATOM 736 C C . ALA A 1 101 ? 7.530 -3.634 -10.504 1.00 85.19 101 ALA A C 1
ATOM 738 O O . ALA A 1 101 ? 7.384 -2.478 -10.883 1.00 85.19 101 ALA A O 1
ATOM 739 N N . LYS A 1 102 ? 7.225 -4.662 -11.308 1.00 86.94 102 LYS A N 1
ATOM 740 C CA . LYS A 1 102 ? 6.636 -4.514 -12.652 1.00 86.94 102 LYS A CA 1
ATOM 741 C C . LYS A 1 102 ? 5.113 -4.669 -12.664 1.00 86.94 102 LYS A C 1
ATOM 743 O O . LYS A 1 102 ? 4.506 -4.576 -13.729 1.00 86.94 102 LYS A O 1
ATOM 748 N N . ARG A 1 103 ? 4.479 -4.919 -11.514 1.00 91.06 103 ARG A N 1
ATOM 749 C CA . ARG A 1 103 ? 3.020 -5.042 -11.392 1.00 91.06 103 ARG A CA 1
ATOM 750 C C . ARG A 1 103 ? 2.386 -3.658 -11.242 1.00 91.06 103 ARG A C 1
ATOM 752 O O . ARG A 1 103 ? 1.992 -3.248 -10.155 1.00 91.06 103 ARG A O 1
ATOM 759 N N . THR A 1 104 ? 2.287 -2.931 -12.353 1.00 91.81 104 THR A N 1
ATOM 760 C CA . THR A 1 104 ? 1.712 -1.570 -12.397 1.00 91.81 104 THR A CA 1
ATOM 761 C C . THR A 1 104 ? 0.210 -1.537 -12.114 1.00 91.81 104 THR A C 1
ATOM 763 O O . THR A 1 104 ? -0.320 -0.503 -11.727 1.00 91.81 104 THR A O 1
ATOM 766 N N . ASN A 1 105 ? -0.480 -2.666 -12.267 1.00 93.94 105 ASN A N 1
ATOM 767 C CA . ASN A 1 105 ? -1.903 -2.805 -11.967 1.00 93.94 105 ASN A CA 1
ATOM 768 C C . ASN A 1 105 ? -2.193 -3.195 -10.511 1.00 93.94 105 ASN A C 1
ATOM 770 O O . ASN A 1 105 ? -3.356 -3.194 -10.112 1.00 93.94 105 ASN A O 1
ATOM 774 N N . ALA A 1 106 ? -1.167 -3.538 -9.731 1.00 94.50 106 ALA A N 1
ATOM 775 C CA . ALA A 1 106 ? -1.305 -3.955 -8.345 1.00 94.50 106 ALA A CA 1
ATOM 776 C C . ALA A 1 106 ? -0.899 -2.831 -7.387 1.00 94.50 106 ALA A C 1
ATOM 778 O O . ALA A 1 106 ? 0.028 -2.065 -7.656 1.00 94.50 106 ALA A O 1
ATOM 779 N N . LEU A 1 107 ? -1.585 -2.776 -6.253 1.00 95.25 107 LEU A N 1
ATOM 780 C CA . LEU A 1 107 ? -1.283 -1.923 -5.111 1.00 95.25 107 LEU A CA 1
ATOM 781 C C . LEU A 1 107 ? -0.833 -2.797 -3.948 1.00 95.25 107 LEU A C 1
ATOM 783 O O . LEU A 1 107 ? -1.325 -3.918 -3.812 1.00 95.25 107 LEU A O 1
ATOM 787 N N . LEU A 1 108 ? 0.079 -2.285 -3.124 1.00 94.94 108 LEU A N 1
ATOM 788 C CA . LEU A 1 108 ? 0.725 -3.049 -2.057 1.00 94.94 108 LEU A CA 1
ATOM 789 C C . LEU A 1 108 ? 0.459 -2.415 -0.694 1.00 94.94 108 LEU A C 1
ATOM 791 O O . LEU A 1 108 ? 0.598 -1.200 -0.534 1.00 94.94 108 LEU A O 1
ATOM 795 N N . LEU A 1 109 ? 0.120 -3.233 0.299 1.00 93.50 109 LEU A N 1
ATOM 796 C CA . LEU A 1 109 ? -0.085 -2.788 1.677 1.00 93.50 109 LEU A CA 1
ATOM 797 C C . LEU A 1 109 ? 1.108 -1.962 2.190 1.00 93.50 109 LEU A C 1
ATOM 799 O O . LEU A 1 109 ? 2.264 -2.361 2.046 1.00 93.50 109 LEU A O 1
ATOM 803 N N . GLY A 1 110 ? 0.813 -0.843 2.857 1.00 87.06 110 GLY A N 1
ATOM 804 C CA . GLY A 1 110 ? 1.821 -0.014 3.534 1.00 87.06 110 GLY A CA 1
ATOM 805 C C . GLY A 1 110 ? 2.585 0.939 2.612 1.00 87.06 110 GLY A C 1
ATOM 806 O O . GLY A 1 110 ? 3.455 1.673 3.077 1.00 87.06 110 GLY A O 1
ATOM 807 N N . THR A 1 111 ? 2.251 0.952 1.323 1.00 92.75 111 THR A N 1
ATOM 808 C CA . THR A 1 111 ? 2.660 2.001 0.380 1.00 92.75 111 THR A CA 1
ATOM 809 C C . THR A 1 111 ? 1.715 3.200 0.482 1.00 92.75 111 THR A C 1
ATOM 811 O O . THR A 1 111 ? 0.640 3.097 1.082 1.00 92.75 111 THR A O 1
ATOM 814 N N . HIS A 1 112 ? 2.102 4.351 -0.065 1.00 93.62 112 HIS A N 1
ATOM 815 C CA . HIS A 1 112 ? 1.276 5.559 -0.013 1.00 93.62 112 HIS A CA 1
ATOM 816 C C . HIS A 1 112 ? 1.188 6.252 -1.369 1.00 93.62 112 HIS A C 1
ATOM 818 O O . HIS A 1 112 ? 2.108 6.197 -2.187 1.00 93.62 112 HIS A O 1
ATOM 824 N N . VAL A 1 113 ? 0.057 6.906 -1.613 1.00 95.88 113 VAL A N 1
ATOM 825 C CA . VAL A 1 113 ? -0.202 7.627 -2.856 1.00 95.88 113 VAL A CA 1
ATOM 826 C C . VAL A 1 113 ? 0.525 8.967 -2.823 1.00 95.88 113 VAL A C 1
ATOM 828 O O . VAL A 1 113 ? 0.237 9.827 -1.992 1.00 95.88 113 VAL A O 1
ATOM 831 N N . VAL A 1 114 ? 1.441 9.165 -3.763 1.00 96.06 114 VAL A N 1
ATOM 832 C CA . VAL A 1 114 ? 2.199 10.410 -3.933 1.00 96.06 114 VAL A CA 1
ATOM 833 C C . VAL A 1 114 ? 1.347 11.458 -4.642 1.00 96.06 114 VAL A C 1
ATOM 835 O O . VAL A 1 114 ? 1.306 12.618 -4.234 1.00 96.06 114 VAL A O 1
ATOM 838 N N . SER A 1 115 ? 0.646 11.062 -5.704 1.00 96.44 115 SER A N 1
ATOM 839 C CA . SER A 1 115 ? -0.199 11.959 -6.491 1.00 96.44 115 SER A CA 1
ATOM 840 C C . SER A 1 115 ? -1.287 11.203 -7.252 1.00 96.44 115 SER A C 1
ATOM 842 O O . SER A 1 115 ? -1.252 9.979 -7.376 1.00 96.44 115 SER A O 1
ATOM 844 N N . GLY A 1 116 ? -2.268 11.962 -7.746 1.00 96.00 116 GLY A N 1
ATOM 845 C CA . GLY A 1 116 ? -3.372 11.441 -8.543 1.00 96.00 116 GLY A CA 1
ATOM 846 C C . GLY A 1 116 ? -4.530 10.904 -7.715 1.00 96.00 116 GLY A C 1
ATOM 847 O O . GLY A 1 116 ? -4.702 11.220 -6.532 1.00 96.00 116 GLY A O 1
ATOM 848 N N . MET A 1 117 ? -5.368 10.123 -8.387 1.00 95.69 117 MET A N 1
ATOM 849 C CA . MET A 1 117 ? -6.498 9.443 -7.770 1.00 95.69 117 MET A CA 1
ATOM 850 C C . MET A 1 117 ? -6.819 8.140 -8.491 1.00 95.69 117 MET A C 1
ATOM 852 O O . MET A 1 117 ? -6.540 7.984 -9.681 1.00 95.69 117 MET A O 1
ATOM 856 N N . GLY A 1 118 ? -7.451 7.215 -7.782 1.00 95.62 118 GLY A N 1
ATOM 857 C CA . GLY A 1 118 ? -7.873 5.956 -8.367 1.00 95.62 118 GLY A CA 1
ATOM 858 C C . GLY A 1 118 ? -8.857 5.190 -7.507 1.00 95.62 118 GLY A C 1
ATOM 859 O O . GLY A 1 118 ? -9.180 5.569 -6.384 1.00 95.62 118 GLY A O 1
ATOM 860 N N . LYS A 1 119 ? -9.343 4.094 -8.067 1.00 95.69 119 LYS A N 1
ATOM 861 C CA . LYS A 1 119 ? -10.243 3.146 -7.433 1.00 95.69 119 LYS A CA 1
ATOM 862 C C . LYS A 1 119 ? -9.657 1.755 -7.573 1.00 95.69 119 LYS A C 1
ATOM 864 O O . LYS A 1 119 ? -9.315 1.343 -8.680 1.00 95.69 119 LYS A O 1
ATOM 869 N N . ALA A 1 120 ? -9.565 1.024 -6.477 1.00 96.88 120 ALA A N 1
ATOM 870 C CA . ALA A 1 120 ? -9.043 -0.336 -6.472 1.00 96.88 120 ALA A CA 1
ATOM 871 C C . ALA A 1 120 ? -9.986 -1.281 -5.743 1.00 96.88 120 ALA A C 1
ATOM 873 O O . ALA A 1 120 ? -10.752 -0.857 -4.882 1.00 96.88 120 ALA A O 1
ATOM 874 N N . VAL A 1 121 ? -9.902 -2.566 -6.067 1.00 96.81 121 VAL A N 1
ATOM 875 C CA . VAL A 1 121 ? -10.484 -3.632 -5.248 1.00 96.81 121 VAL A CA 1
ATOM 876 C C . VAL A 1 121 ? -9.391 -4.262 -4.403 1.00 96.81 121 VAL A C 1
ATOM 878 O O . VAL A 1 121 ? -8.320 -4.587 -4.913 1.00 96.81 121 VAL A O 1
ATOM 881 N N . ILE A 1 122 ? -9.650 -4.444 -3.116 1.00 97.31 122 ILE A N 1
ATOM 882 C CA . ILE A 1 122 ? -8.732 -5.121 -2.209 1.00 97.31 122 ILE A CA 1
ATOM 883 C C . ILE A 1 122 ? -8.852 -6.629 -2.408 1.00 97.31 122 ILE A C 1
ATOM 885 O O . ILE A 1 122 ? -9.944 -7.193 -2.386 1.00 97.31 122 ILE A O 1
ATOM 889 N N . VAL A 1 123 ? -7.718 -7.290 -2.603 1.00 96.19 123 VAL A N 1
ATOM 890 C CA . VAL A 1 123 ? -7.622 -8.736 -2.834 1.00 96.19 123 VAL A CA 1
ATOM 891 C C . VAL A 1 123 ? -7.077 -9.437 -1.593 1.00 96.19 123 VAL A C 1
ATOM 893 O O . VAL A 1 123 ? -7.609 -10.469 -1.190 1.00 96.19 123 VAL A O 1
ATOM 896 N N . HIS A 1 124 ? -6.059 -8.864 -0.944 1.00 95.88 124 HIS A N 1
ATOM 897 C CA . HIS A 1 124 ? -5.486 -9.417 0.282 1.00 95.88 124 HIS A CA 1
ATOM 898 C C . HIS A 1 124 ? -5.342 -8.357 1.372 1.00 95.88 124 HIS A C 1
ATOM 900 O O . HIS A 1 124 ? -5.028 -7.200 1.111 1.00 95.88 124 HIS A O 1
ATOM 906 N N . VAL A 1 125 ? -5.516 -8.788 2.622 1.00 94.56 125 VAL A N 1
ATOM 907 C CA . VAL A 1 125 ? -5.363 -7.956 3.823 1.00 94.56 125 VAL A CA 1
ATOM 908 C C . VAL A 1 125 ? -4.523 -8.674 4.878 1.00 94.56 125 VAL A C 1
ATOM 910 O O . VAL A 1 125 ? -4.393 -9.906 4.877 1.00 94.56 125 VAL A O 1
ATOM 913 N N . GLY A 1 126 ? -3.930 -7.900 5.789 1.00 90.06 126 GLY A N 1
ATOM 914 C CA . GLY A 1 126 ? -3.149 -8.417 6.911 1.00 90.06 126 GLY A CA 1
ATOM 915 C C . GLY A 1 126 ? -2.028 -9.365 6.471 1.00 90.06 126 GLY A C 1
ATOM 916 O O . GLY A 1 126 ? -1.244 -9.056 5.578 1.00 90.06 126 GLY A O 1
ATOM 917 N N . ARG A 1 127 ? -1.961 -10.552 7.084 1.00 91.44 127 ARG A N 1
ATOM 918 C CA . ARG A 1 127 ? -0.891 -11.547 6.854 1.00 91.44 127 ARG A CA 1
ATOM 919 C C . ARG A 1 127 ? -0.823 -12.119 5.434 1.00 91.44 127 ARG A C 1
ATOM 921 O O . ARG A 1 127 ? 0.193 -12.702 5.079 1.00 91.44 127 ARG A O 1
ATOM 928 N N . HIS A 1 128 ? -1.902 -12.007 4.662 1.00 92.88 128 HIS A N 1
ATOM 929 C CA . HIS A 1 128 ? -1.975 -12.569 3.311 1.00 92.88 128 HIS A CA 1
ATOM 930 C C . HIS A 1 128 ? -1.393 -11.629 2.250 1.00 92.88 128 HIS A C 1
ATOM 932 O O . HIS A 1 128 ? -1.160 -12.063 1.126 1.00 92.88 128 HIS A O 1
ATOM 938 N N . THR A 1 129 ? -1.126 -10.376 2.619 1.00 93.62 129 THR A N 1
ATOM 939 C CA . THR A 1 129 ? -0.454 -9.405 1.750 1.00 93.62 129 THR A CA 1
ATOM 940 C C . THR A 1 129 ? 1.017 -9.753 1.540 1.00 93.62 129 THR A C 1
ATOM 942 O O . THR A 1 129 ? 1.615 -10.459 2.356 1.00 93.62 129 THR A O 1
ATOM 945 N N . GLU A 1 130 ? 1.633 -9.219 0.491 1.00 91.69 130 GLU A N 1
ATOM 946 C CA . GLU A 1 130 ? 3.070 -9.332 0.226 1.00 91.69 130 GLU A CA 1
ATOM 947 C C . GLU A 1 130 ? 3.883 -8.843 1.433 1.00 91.69 130 GLU A C 1
ATOM 949 O O . GLU A 1 130 ? 4.750 -9.558 1.950 1.00 91.69 130 GLU A O 1
ATOM 954 N N . PHE A 1 131 ? 3.522 -7.673 1.971 1.00 89.31 131 PHE A N 1
ATOM 955 C CA . PHE A 1 131 ? 4.142 -7.125 3.176 1.00 89.31 131 PHE A CA 1
ATOM 956 C C . PHE A 1 131 ? 3.944 -8.039 4.400 1.00 89.31 131 PHE A C 1
ATOM 958 O O . PHE A 1 131 ? 4.885 -8.306 5.159 1.00 89.31 131 PHE A O 1
ATOM 965 N N . GLY A 1 132 ? 2.736 -8.577 4.582 1.00 89.44 132 GLY A N 1
ATOM 966 C CA . GLY A 1 132 ? 2.398 -9.509 5.658 1.00 89.44 132 GLY A CA 1
ATOM 967 C C . GLY A 1 132 ? 3.205 -10.808 5.599 1.00 89.44 132 GLY A C 1
ATOM 968 O O . GLY A 1 132 ? 3.744 -11.255 6.617 1.00 89.44 132 GLY A O 1
ATOM 969 N N . GLN A 1 133 ? 3.367 -11.380 4.407 1.00 90.88 133 GLN A N 1
ATOM 970 C CA . GLN A 1 133 ? 4.142 -12.600 4.188 1.00 90.88 133 GLN A CA 1
ATOM 971 C C . GLN A 1 133 ? 5.646 -12.388 4.399 1.00 90.88 133 GLN A C 1
ATOM 973 O O . GLN A 1 133 ? 6.334 -13.272 4.923 1.00 90.88 133 GLN A O 1
ATOM 978 N N . VAL A 1 134 ? 6.190 -11.233 4.005 1.00 87.50 134 VAL A N 1
ATOM 979 C CA . VAL A 1 134 ? 7.582 -10.857 4.317 1.00 87.50 134 VAL A CA 1
ATOM 980 C C . VAL A 1 134 ? 7.765 -10.717 5.831 1.00 87.50 134 VAL A C 1
ATOM 982 O O . VAL A 1 134 ? 8.656 -11.346 6.408 1.00 87.50 134 VAL A O 1
ATOM 985 N N . SER A 1 135 ? 6.871 -9.982 6.491 1.00 86.25 135 SER A N 1
ATOM 986 C CA . SER A 1 135 ? 6.895 -9.764 7.942 1.00 86.25 135 SER A CA 1
ATOM 987 C C . SER A 1 135 ? 6.836 -11.075 8.732 1.00 86.25 135 SER A C 1
ATOM 989 O O . SER A 1 135 ? 7.551 -11.253 9.720 1.00 86.25 135 SER A O 1
ATOM 991 N N . GLN A 1 136 ? 6.029 -12.039 8.283 1.00 86.69 136 GLN A N 1
ATOM 992 C CA . GLN A 1 136 ? 5.907 -13.340 8.938 1.00 86.69 136 GLN A CA 1
ATOM 993 C C . GLN A 1 136 ? 7.185 -14.182 8.816 1.00 86.69 136 GLN A C 1
ATOM 995 O O . GLN A 1 136 ? 7.605 -14.808 9.790 1.00 86.69 136 GLN A O 1
ATOM 1000 N N . ARG A 1 137 ? 7.847 -14.165 7.652 1.00 84.19 137 ARG A N 1
ATOM 1001 C CA . ARG A 1 137 ? 9.119 -14.878 7.443 1.00 84.19 137 ARG A CA 1
ATOM 1002 C C . ARG A 1 137 ? 10.239 -14.334 8.329 1.00 84.19 137 ARG A C 1
ATOM 1004 O O . ARG A 1 137 ? 11.048 -15.116 8.824 1.00 84.19 137 ARG A O 1
ATOM 1011 N N . LEU A 1 138 ? 10.263 -13.022 8.567 1.00 80.19 138 LEU A N 1
ATOM 1012 C CA . LEU A 1 138 ? 11.232 -12.392 9.468 1.00 80.19 138 LEU A CA 1
ATOM 1013 C C . LEU A 1 138 ? 11.004 -12.788 10.932 1.00 80.19 138 LEU A C 1
ATOM 1015 O O . LEU A 1 138 ? 11.970 -13.068 11.635 1.00 80.19 138 LEU A O 1
ATOM 1019 N N . ARG A 1 139 ? 9.744 -12.898 11.376 1.00 74.69 139 ARG A N 1
ATOM 1020 C CA . ARG A 1 139 ? 9.408 -13.349 12.742 1.00 74.69 139 ARG A CA 1
ATOM 1021 C C . ARG A 1 139 ? 9.829 -14.791 13.035 1.00 74.69 139 ARG A C 1
ATOM 1023 O O . ARG A 1 139 ? 10.105 -15.117 14.183 1.00 74.69 139 ARG A O 1
ATOM 1030 N N . LEU A 1 140 ? 9.858 -15.654 12.019 1.00 68.06 140 LEU A N 1
ATOM 1031 C CA . LEU A 1 140 ? 10.195 -17.073 12.168 1.00 68.06 140 LEU A CA 1
ATOM 1032 C C . LEU A 1 140 ? 11.705 -17.355 12.182 1.00 68.06 140 LEU A C 1
ATOM 1034 O O . LEU A 1 140 ? 12.099 -18.483 12.473 1.00 68.06 140 LEU A O 1
ATOM 1038 N N . ARG A 1 141 ? 12.564 -16.366 11.897 1.00 52.75 141 ARG A N 1
ATOM 1039 C CA . ARG A 1 141 ? 14.014 -16.507 12.078 1.00 52.75 141 ARG A CA 1
ATOM 1040 C C . ARG A 1 141 ? 14.364 -16.227 13.544 1.00 52.75 141 ARG A C 1
ATOM 1042 O O . ARG A 1 141 ? 14.208 -15.086 13.977 1.00 52.75 141 ARG A O 1
ATOM 1049 N N . PRO A 1 142 ? 14.865 -17.215 14.313 1.00 53.22 142 PRO A N 1
ATOM 1050 C CA . PRO A 1 142 ? 15.402 -16.938 15.639 1.00 53.22 142 PRO A CA 1
ATOM 1051 C C . PRO A 1 142 ? 16.522 -15.898 15.509 1.00 53.22 142 PRO A C 1
ATOM 1053 O O . PRO A 1 142 ? 17.302 -15.990 14.552 1.00 53.22 142 PRO A O 1
ATOM 1056 N N . PRO A 1 143 ? 16.640 -14.928 16.435 1.00 58.88 143 PRO A N 1
ATOM 1057 C CA . PRO A 1 143 ? 17.766 -14.008 16.425 1.00 58.88 143 PRO A CA 1
ATOM 1058 C C . PRO A 1 143 ? 19.060 -14.823 16.431 1.00 58.88 143 PRO A C 1
ATOM 1060 O O . PRO A 1 143 ? 19.231 -15.737 17.246 1.00 58.88 143 PRO A O 1
ATOM 1063 N N . ARG A 1 144 ? 19.954 -14.523 15.482 1.00 46.78 144 ARG A N 1
ATOM 1064 C CA . ARG A 1 144 ? 21.281 -15.134 15.418 1.00 46.78 144 ARG A CA 1
ATOM 1065 C C . ARG A 1 144 ? 21.972 -14.815 16.740 1.00 46.78 144 ARG A C 1
ATOM 1067 O O . ARG A 1 144 ? 22.302 -13.660 16.987 1.00 46.78 144 ARG A O 1
ATOM 1074 N N . ARG A 1 145 ? 22.136 -15.815 17.613 1.00 53.97 145 ARG A N 1
ATOM 1075 C CA . ARG A 1 145 ? 22.951 -15.639 18.818 1.00 53.97 145 ARG A CA 1
ATOM 1076 C C . ARG A 1 145 ? 24.376 -15.317 18.355 1.00 53.97 145 ARG A C 1
ATOM 1078 O O . ARG A 1 145 ? 24.854 -16.027 17.464 1.00 53.97 145 ARG A O 1
ATOM 1085 N N . PRO A 1 146 ? 25.032 -14.282 18.907 1.00 56.03 146 PRO A N 1
ATOM 1086 C CA . PRO A 1 146 ? 26.436 -14.049 18.620 1.00 56.03 146 PRO A CA 1
ATOM 1087 C C . PRO A 1 146 ? 27.223 -15.305 19.000 1.00 56.03 146 PRO A C 1
ATOM 1089 O O . PRO A 1 146 ? 26.982 -15.947 20.027 1.00 56.03 146 PRO A O 1
ATOM 1092 N N . ASN A 1 147 ? 28.097 -15.707 18.092 1.00 62.09 147 ASN A N 1
ATOM 1093 C CA . ASN A 1 147 ? 29.008 -16.827 18.233 1.00 62.09 147 ASN A CA 1
ATOM 1094 C C . ASN A 1 147 ? 29.951 -16.555 19.410 1.00 62.09 147 ASN A C 1
ATOM 1096 O O . ASN A 1 147 ? 30.439 -15.443 19.591 1.00 62.09 147 ASN A O 1
ATOM 1100 N N . SER A 1 148 ? 30.230 -17.596 20.197 1.00 58.19 148 SER A N 1
ATOM 1101 C CA . SER A 1 148 ? 31.054 -17.553 21.416 1.00 58.19 148 SER A CA 1
ATOM 1102 C C . SER A 1 148 ? 32.472 -17.002 21.216 1.00 58.19 148 SER A C 1
ATOM 1104 O O . SER A 1 148 ? 33.151 -16.714 22.194 1.00 58.19 148 SER A O 1
ATOM 1106 N N . THR A 1 149 ? 32.914 -16.825 19.972 1.00 58.00 149 THR A N 1
ATOM 1107 C CA . THR A 1 149 ? 34.188 -16.188 19.629 1.00 58.00 149 THR A CA 1
ATOM 1108 C C . THR A 1 149 ? 34.157 -14.666 19.840 1.00 58.00 149 THR A C 1
ATOM 1110 O O . THR A 1 149 ? 35.132 -14.122 20.335 1.00 58.00 149 THR A O 1
ATOM 1113 N N . GLU A 1 150 ? 33.033 -13.982 19.584 1.00 54.97 150 GLU A N 1
ATOM 1114 C CA . GLU A 1 150 ? 32.930 -12.515 19.752 1.00 54.97 150 GLU A CA 1
ATOM 1115 C C . GLU A 1 150 ? 32.741 -12.095 21.221 1.00 54.97 150 GLU A C 1
ATOM 1117 O O . GLU A 1 150 ? 33.116 -10.994 21.617 1.00 54.97 150 GLU A O 1
ATOM 1122 N N . ALA A 1 151 ? 32.207 -12.990 22.060 1.00 52.88 151 ALA A N 1
ATOM 1123 C CA . ALA A 1 151 ? 32.074 -12.743 23.497 1.00 52.88 151 ALA A CA 1
ATOM 1124 C C . ALA A 1 151 ? 33.429 -12.756 24.227 1.00 52.88 151 ALA A C 1
ATOM 1126 O O . ALA A 1 151 ? 33.571 -12.090 25.249 1.00 52.88 151 ALA A O 1
ATOM 1127 N N . CYS A 1 152 ? 34.418 -13.493 23.707 1.00 52.31 152 CYS A N 1
ATOM 1128 C CA . CYS A 1 152 ? 35.740 -13.587 24.325 1.00 52.31 152 CYS A CA 1
ATOM 1129 C C . CYS A 1 152 ? 36.586 -12.326 24.069 1.00 52.31 152 CYS A C 1
ATOM 1131 O O . CYS A 1 152 ? 37.304 -11.883 24.967 1.00 52.31 152 CYS A O 1
ATOM 1133 N N . ASP A 1 153 ? 36.436 -11.703 22.895 1.00 51.66 153 ASP A N 1
ATOM 1134 C CA . ASP A 1 153 ? 37.170 -10.483 22.527 1.00 51.66 153 ASP A CA 1
ATOM 1135 C C . ASP A 1 153 ? 36.670 -9.244 23.289 1.00 51.66 153 ASP A C 1
ATOM 1137 O O . ASP A 1 153 ? 37.461 -8.372 23.646 1.00 51.66 153 ASP A O 1
ATOM 1141 N N . ALA A 1 154 ? 35.380 -9.189 23.641 1.00 54.31 154 ALA A N 1
ATOM 1142 C CA . ALA A 1 154 ? 34.824 -8.089 24.435 1.00 54.31 154 ALA A CA 1
ATOM 1143 C C . ALA A 1 154 ? 35.296 -8.095 25.905 1.00 54.31 154 ALA A C 1
ATOM 1145 O O . ALA A 1 154 ? 35.367 -7.041 26.533 1.00 54.31 154 ALA A O 1
ATOM 1146 N N . SER A 1 155 ? 35.652 -9.261 26.456 1.00 53.88 155 SER A N 1
ATOM 1147 C CA . SER A 1 155 ? 36.187 -9.389 27.822 1.00 53.88 155 SER A CA 1
ATOM 1148 C C . SER A 1 155 ? 37.694 -9.128 27.945 1.00 53.88 155 SER A C 1
ATOM 1150 O O . SER A 1 155 ? 38.193 -9.048 29.063 1.00 53.88 155 SER A O 1
ATOM 1152 N N . ALA A 1 156 ? 38.420 -8.989 26.830 1.00 53.16 156 ALA A N 1
ATOM 1153 C CA . ALA A 1 156 ? 39.863 -8.724 26.820 1.00 53.16 156 ALA A CA 1
ATOM 1154 C C . ALA A 1 156 ? 40.221 -7.228 26.658 1.00 53.16 156 ALA A C 1
ATOM 1156 O O . ALA A 1 156 ? 41.399 -6.880 26.664 1.00 53.16 156 ALA A O 1
ATOM 1157 N N . MET A 1 157 ? 39.221 -6.344 26.523 1.00 52.59 157 MET A N 1
ATOM 1158 C CA . MET A 1 157 ? 39.386 -4.883 26.415 1.00 52.59 157 MET A CA 1
ATOM 1159 C C . MET A 1 157 ? 38.839 -4.116 27.639 1.00 52.59 157 MET A C 1
ATOM 1161 O O . MET A 1 157 ? 38.339 -2.998 27.506 1.00 52.59 157 MET A O 1
ATOM 1165 N N . SER A 1 158 ? 38.933 -4.689 28.842 1.00 46.84 158 SER A N 1
ATOM 1166 C CA . SER A 1 158 ? 38.787 -3.959 30.117 1.00 46.84 158 SER A CA 1
ATOM 1167 C C . SER A 1 158 ? 39.948 -4.247 31.051 1.00 46.84 158 SER A C 1
ATOM 1169 O O . SER A 1 158 ? 40.374 -5.420 31.102 1.00 46.84 158 SER A O 1
#